Protein AF-A0A1H6HAU7-F1 (afdb_monomer)

Secondary structure (DSSP, 8-state):
-PPPHHHHHHHHHHHHSTT-HHHHHHHGGGSSS--B-TT-EEEE-TT-SSS-EESPPPTT-EEEEPPTT-BHHHHHHHHHH--HHHHHHHHHHHHHHHT-PPPHHHHHHHHHHHHHHHHHHHH--HHHHHHHHHHHSHHHHHHHHHHS---

Radius of gyration: 16.75 Å; Cα contacts (8 Å, |Δi|>4): 177; chains: 1; bounding box: 40×51×40 Å

pLDDT: mean 71.98, std 13.26, range [38.16, 90.06]

Sequence (151 aa):
MIFSPAIMALADMAHEAPGSSRALLDDTSGRKGDLCLDGMALVADPNDTLYLRFGTANPGSIAIDLPAGTMLSNLRVAMWFYPLPALILYILRQSQVSGKALSAHEDAMIASYRTAFLDCLVRGDWVARRAAYMRTQEHWQHRCVTEAAPS

Foldseek 3Di:
DADDPVLVVLLVVLQPDQLHPVVVLVVCVPDDDKDFQAQWWWKQDLPDRHLTDTDDDDVLIDTQGADGRQIPVLLSLLCVQQVLSSSLSVQSNVCVVVVHDDDPVNVVVSVVSSVVSNVCSVPVCSVVSVVVNLCVDPVSVVVVVVVPDDD

Structure (mmCIF, N/CA/C/O backbone):
data_AF-A0A1H6HAU7-F1
#
_entry.id   AF-A0A1H6HAU7-F1
#
loop_
_atom_site.group_PDB
_atom_site.id
_atom_site.type_symbol
_atom_site.label_atom_id
_atom_site.label_alt_id
_atom_site.label_comp_id
_atom_site.label_asym_id
_atom_site.label_entity_id
_atom_site.label_seq_id
_atom_site.pdbx_PDB_ins_code
_atom_site.Cartn_x
_atom_site.Cartn_y
_atom_site.Cartn_z
_atom_site.occupancy
_atom_site.B_iso_or_equiv
_atom_site.auth_seq_id
_atom_site.auth_comp_id
_atom_site.auth_asym_id
_atom_site.auth_atom_id
_atom_site.pdbx_PDB_model_num
ATOM 1 N N . MET A 1 1 ? -5.273 9.454 -11.374 1.00 48.81 1 MET A N 1
ATOM 2 C CA . MET A 1 1 ? -5.780 9.745 -10.019 1.00 48.81 1 MET A CA 1
ATOM 3 C C . MET A 1 1 ? -4.801 10.706 -9.368 1.00 48.81 1 MET A C 1
ATOM 5 O O . MET A 1 1 ? -3.625 10.375 -9.305 1.00 48.81 1 MET A O 1
ATOM 9 N N . ILE A 1 2 ? -5.251 11.908 -9.011 1.00 52.38 2 ILE A N 1
ATOM 10 C CA . ILE A 1 2 ? -4.454 12.890 -8.263 1.00 52.38 2 ILE A CA 1
ATOM 11 C C . ILE A 1 2 ? -4.814 12.678 -6.790 1.00 52.38 2 ILE A C 1
ATOM 13 O O . ILE A 1 2 ? -5.998 12.647 -6.46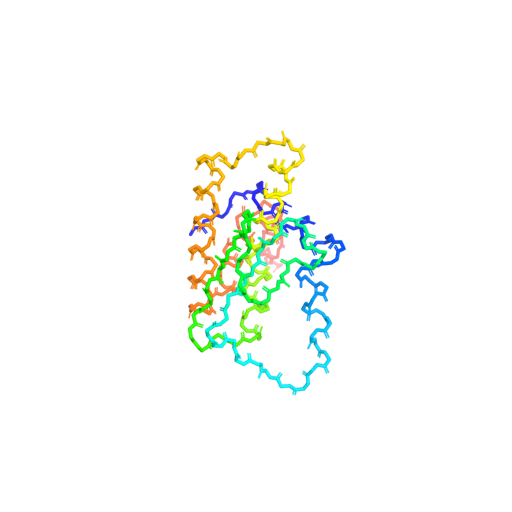1 1.00 52.38 2 ILE A O 1
ATOM 17 N N . PHE A 1 3 ? -3.823 12.456 -5.928 1.00 57.16 3 PHE A N 1
ATOM 18 C CA . PHE A 1 3 ? -4.053 12.314 -4.490 1.00 57.16 3 PHE A CA 1
ATOM 19 C C . PHE A 1 3 ? -4.414 13.655 -3.867 1.00 57.16 3 PHE A C 1
ATOM 21 O O . PHE A 1 3 ? -3.860 14.682 -4.259 1.00 57.16 3 PHE A O 1
ATOM 28 N N . SER A 1 4 ? -5.308 13.654 -2.876 1.00 60.84 4 SER A N 1
ATOM 29 C CA . SER A 1 4 ? -5.535 14.873 -2.100 1.00 60.84 4 SER A CA 1
ATOM 30 C C . SER A 1 4 ? -4.269 15.226 -1.301 1.00 60.84 4 SER A C 1
ATOM 32 O O . SER A 1 4 ? -3.549 14.325 -0.854 1.00 60.84 4 SER A O 1
ATOM 34 N N . PRO A 1 5 ? -3.994 16.520 -1.074 1.00 62.50 5 PRO A N 1
ATOM 35 C CA . PRO A 1 5 ? -2.856 16.951 -0.264 1.00 62.50 5 PRO A CA 1
ATOM 36 C C . PRO A 1 5 ? -2.848 16.351 1.149 1.00 62.50 5 PRO A C 1
ATOM 38 O O . PRO A 1 5 ? -1.791 16.002 1.663 1.00 62.50 5 PRO A O 1
ATOM 41 N N . ALA A 1 6 ? -4.024 16.166 1.760 1.00 62.22 6 ALA A N 1
ATOM 42 C CA . ALA A 1 6 ? -4.147 15.574 3.092 1.00 62.22 6 ALA A CA 1
ATOM 43 C C . ALA A 1 6 ? -3.697 14.104 3.116 1.00 62.22 6 ALA A C 1
ATOM 45 O O . ALA A 1 6 ? -3.002 13.678 4.034 1.00 62.22 6 ALA A O 1
ATOM 46 N N . ILE A 1 7 ? -4.047 13.345 2.075 1.00 58.00 7 ILE A N 1
ATOM 47 C CA . ILE A 1 7 ? -3.648 11.941 1.917 1.00 58.00 7 ILE A CA 1
ATOM 48 C C . ILE A 1 7 ? -2.132 11.841 1.789 1.00 58.00 7 ILE A C 1
ATOM 50 O O . ILE A 1 7 ? -1.526 10.988 2.425 1.00 58.00 7 ILE A O 1
ATOM 54 N N . MET A 1 8 ? -1.529 12.735 1.003 1.00 64.75 8 MET A N 1
ATOM 55 C CA . MET A 1 8 ? -0.083 12.765 0.782 1.00 64.75 8 MET A CA 1
ATOM 56 C C . MET A 1 8 ? 0.690 13.195 2.028 1.00 64.75 8 MET A C 1
ATOM 58 O O . MET A 1 8 ? 1.707 12.593 2.342 1.00 64.75 8 MET A O 1
ATOM 62 N N . ALA A 1 9 ? 0.170 14.153 2.798 1.00 66.38 9 ALA A N 1
ATOM 63 C CA . ALA A 1 9 ? 0.771 14.546 4.069 1.00 66.38 9 ALA A CA 1
ATOM 64 C C . ALA A 1 9 ? 0.748 13.406 5.106 1.00 66.38 9 ALA A C 1
ATOM 66 O O . ALA A 1 9 ? 1.741 13.174 5.792 1.00 66.38 9 ALA A O 1
ATOM 67 N N . LEU A 1 10 ? -0.362 12.661 5.202 1.00 64.69 10 LEU A N 1
ATOM 68 C CA . LEU A 1 10 ? -0.456 11.468 6.060 1.00 64.69 10 LEU A CA 1
ATOM 69 C C . LEU A 1 10 ? 0.568 10.402 5.663 1.00 64.69 10 LEU A C 1
ATOM 71 O O . LEU A 1 10 ? 1.227 9.795 6.504 1.00 64.69 10 LEU A O 1
ATOM 75 N N . ALA A 1 11 ? 0.699 10.208 4.362 1.00 63.53 11 ALA A N 1
ATOM 76 C CA . ALA A 1 11 ? 1.646 9.313 3.740 1.00 63.53 11 ALA A CA 1
ATOM 77 C C . ALA A 1 11 ? 3.113 9.668 4.043 1.00 63.53 11 ALA A C 1
ATOM 79 O O . ALA A 1 11 ? 3.880 8.797 4.455 1.00 63.53 11 ALA A O 1
ATOM 80 N N . ASP A 1 12 ? 3.481 10.941 3.892 1.00 67.31 12 ASP A N 1
ATOM 81 C CA . ASP A 1 12 ? 4.827 11.440 4.177 1.00 67.31 12 ASP A CA 1
ATOM 82 C C . ASP A 1 12 ? 5.163 11.290 5.669 1.00 67.31 12 ASP A C 1
ATOM 84 O O . ASP A 1 12 ? 6.224 10.775 6.018 1.00 67.31 12 ASP A O 1
ATOM 88 N N . MET A 1 13 ? 4.234 11.633 6.570 1.00 65.69 13 MET A N 1
ATOM 89 C CA . MET A 1 13 ? 4.425 11.417 8.012 1.00 65.69 13 MET A CA 1
ATOM 90 C C . MET A 1 13 ? 4.646 9.940 8.353 1.00 65.69 13 MET A C 1
ATOM 92 O O . MET A 1 13 ? 5.477 9.609 9.199 1.00 65.69 13 MET A O 1
ATOM 96 N N . ALA A 1 14 ? 3.924 9.039 7.689 1.00 64.88 14 ALA A N 1
ATOM 97 C CA . ALA A 1 14 ? 4.061 7.610 7.918 1.00 64.88 14 ALA A CA 1
ATOM 98 C C . ALA A 1 14 ? 5.368 7.036 7.323 1.00 64.88 14 ALA A C 1
ATOM 100 O O . ALA A 1 14 ? 5.890 6.047 7.835 1.00 64.88 14 ALA A O 1
ATOM 101 N N . HIS A 1 15 ? 5.950 7.660 6.294 1.00 64.88 15 HIS A N 1
ATOM 102 C CA . HIS A 1 15 ? 7.282 7.306 5.792 1.00 64.88 15 HIS A CA 1
ATOM 103 C C . HIS A 1 15 ? 8.424 7.694 6.736 1.00 64.88 15 HIS A C 1
ATOM 105 O O . HIS A 1 15 ? 9.442 7.002 6.765 1.00 64.88 15 HIS A O 1
ATOM 111 N N . GLU A 1 16 ? 8.267 8.763 7.509 1.00 67.56 16 GLU A N 1
ATOM 112 C CA . GLU A 1 16 ? 9.325 9.273 8.391 1.00 67.56 16 GLU A CA 1
ATOM 113 C C . GLU A 1 16 ? 9.290 8.675 9.804 1.00 67.56 16 GLU A C 1
ATOM 115 O O . GLU A 1 16 ? 10.224 8.851 10.586 1.00 67.56 16 GLU A O 1
ATOM 120 N N . ALA A 1 17 ? 8.234 7.947 10.160 1.00 62.75 17 ALA A N 1
ATOM 121 C CA . ALA A 1 17 ? 8.095 7.418 11.505 1.00 62.75 17 ALA A CA 1
ATOM 122 C C . ALA A 1 17 ? 8.953 6.140 11.740 1.00 62.75 17 ALA A C 1
ATOM 124 O O . ALA A 1 17 ? 9.175 5.350 10.821 1.00 62.75 17 ALA A O 1
ATOM 125 N N . PRO A 1 18 ? 9.471 5.896 12.962 1.00 58.03 18 PRO A N 1
ATOM 126 C CA . PRO A 1 18 ? 10.382 4.777 13.231 1.00 58.03 18 PRO A CA 1
ATOM 127 C C . PRO A 1 18 ? 9.773 3.416 12.879 1.00 58.03 18 PRO A C 1
ATOM 129 O O . PRO A 1 18 ? 8.631 3.153 13.246 1.00 58.03 18 PRO A O 1
ATOM 132 N N . GLY A 1 19 ? 10.537 2.559 12.191 1.00 55.72 19 GLY A N 1
ATOM 133 C CA . GLY A 1 19 ? 10.073 1.263 11.672 1.00 55.72 19 GLY A CA 1
ATOM 134 C C . GLY A 1 19 ? 9.430 1.326 10.282 1.00 55.72 19 GLY A C 1
ATOM 135 O O . GLY A 1 19 ? 9.001 0.286 9.775 1.00 55.72 19 GLY A O 1
ATOM 136 N N . SER A 1 20 ? 9.364 2.521 9.671 1.00 63.34 20 SER A N 1
ATOM 137 C CA . SER A 1 20 ? 8.691 2.774 8.393 1.00 63.34 20 SER A CA 1
ATOM 138 C C . SER A 1 20 ? 9.139 1.876 7.254 1.00 63.34 20 SER A C 1
ATOM 140 O O . SER A 1 20 ? 10.202 1.250 7.269 1.00 63.34 20 SER A O 1
ATOM 142 N N . SER A 1 21 ? 8.334 1.890 6.191 1.00 62.88 21 SER A N 1
ATOM 143 C CA . SER A 1 21 ? 8.733 1.336 4.907 1.00 62.88 21 SER A CA 1
ATOM 144 C C . SER A 1 21 ? 10.116 1.838 4.498 1.00 62.88 21 SER A C 1
ATOM 146 O O . SER A 1 21 ? 10.917 1.049 4.024 1.00 62.88 21 SER A O 1
ATOM 148 N N . ARG A 1 22 ? 10.435 3.116 4.738 1.00 62.56 22 ARG A N 1
ATOM 149 C CA . ARG A 1 22 ? 11.743 3.698 4.423 1.00 62.56 22 ARG A CA 1
ATOM 150 C C . ARG A 1 22 ? 12.879 2.971 5.151 1.00 62.56 22 ARG A C 1
ATOM 152 O O . ARG A 1 22 ? 13.811 2.526 4.493 1.00 62.56 22 ARG A O 1
ATOM 159 N N . ALA A 1 23 ? 12.743 2.743 6.457 1.00 60.94 23 ALA A N 1
ATOM 160 C CA . ALA A 1 23 ? 13.733 2.007 7.245 1.00 60.94 23 ALA A CA 1
ATOM 161 C C . ALA A 1 23 ? 13.934 0.556 6.755 1.00 60.94 23 ALA A C 1
ATOM 163 O O . ALA A 1 23 ? 15.067 0.097 6.643 1.00 60.94 23 ALA A O 1
ATOM 164 N N . LEU A 1 24 ? 12.854 -0.150 6.394 1.00 63.09 24 LEU A N 1
ATOM 165 C CA . LEU A 1 24 ? 12.925 -1.506 5.822 1.00 63.09 24 LEU A CA 1
ATOM 166 C C . LEU A 1 24 ? 13.627 -1.527 4.451 1.00 63.09 24 LEU A C 1
ATOM 168 O O . LEU A 1 24 ? 14.413 -2.427 4.136 1.00 63.09 24 LEU A O 1
ATOM 172 N N . LEU A 1 25 ? 13.324 -0.544 3.602 1.00 62.78 25 LEU A N 1
ATOM 173 C CA . LEU A 1 25 ? 13.932 -0.442 2.280 1.00 62.78 25 LEU A CA 1
ATOM 174 C C . LEU A 1 25 ? 15.414 -0.051 2.361 1.00 62.78 25 LEU A C 1
ATOM 176 O O . LEU A 1 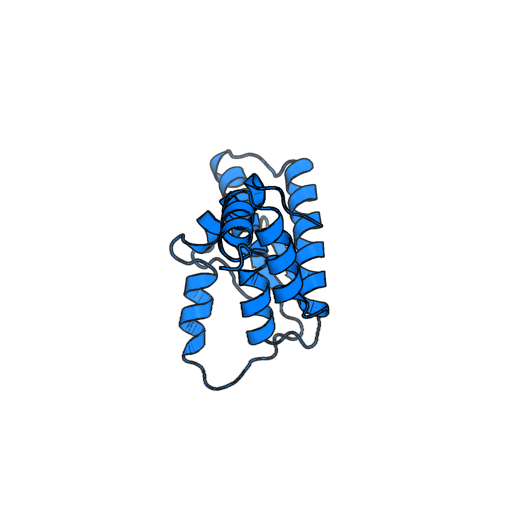25 ? 16.199 -0.493 1.523 1.00 62.78 25 LEU A O 1
ATOM 180 N N . ASP A 1 26 ? 15.807 0.739 3.356 1.00 65.31 26 ASP A N 1
ATOM 181 C CA . ASP A 1 26 ? 17.206 1.082 3.610 1.00 65.31 26 ASP A CA 1
ATOM 182 C C . ASP A 1 26 ? 17.986 -0.130 4.152 1.00 65.31 26 ASP A C 1
ATOM 184 O O . ASP A 1 26 ? 19.078 -0.414 3.660 1.00 65.31 26 ASP A O 1
ATOM 188 N N . ASP A 1 27 ? 17.398 -0.928 5.050 1.00 62.06 27 ASP A N 1
ATOM 189 C CA . ASP A 1 27 ? 18.000 -2.164 5.585 1.00 62.06 27 ASP A CA 1
ATOM 190 C C . ASP A 1 27 ? 18.247 -3.232 4.495 1.00 62.06 27 ASP A C 1
ATOM 192 O O . ASP A 1 27 ? 19.260 -3.935 4.474 1.00 62.06 27 ASP A O 1
ATOM 196 N N . THR A 1 28 ? 17.365 -3.309 3.497 1.00 59.69 28 THR A N 1
ATOM 197 C CA . THR A 1 28 ? 17.506 -4.254 2.373 1.00 59.69 28 THR A CA 1
ATOM 198 C C . THR A 1 28 ? 18.503 -3.809 1.297 1.00 59.69 28 THR A C 1
ATOM 200 O O . THR A 1 28 ? 18.901 -4.630 0.468 1.00 59.69 28 THR A O 1
ATOM 203 N N . SER A 1 29 ? 18.977 -2.556 1.324 1.00 55.81 29 SER A N 1
ATOM 204 C CA . SER A 1 29 ? 19.972 -2.028 0.372 1.00 55.81 29 SER A CA 1
ATOM 205 C C . SER A 1 29 ? 21.348 -2.703 0.461 1.00 55.81 29 SER A C 1
ATOM 207 O O . SER A 1 29 ? 22.111 -2.667 -0.504 1.00 55.81 29 SER A O 1
ATOM 209 N N . GLY A 1 30 ? 21.643 -3.375 1.578 1.00 55.81 30 GLY A N 1
ATOM 210 C CA . GLY A 1 30 ? 22.871 -4.148 1.770 1.00 55.81 30 GLY A CA 1
ATOM 211 C C . GLY A 1 30 ? 22.891 -5.514 1.068 1.00 55.81 30 GLY A C 1
ATOM 212 O O . GLY A 1 30 ? 23.922 -6.188 1.081 1.00 55.81 30 GLY A O 1
ATOM 213 N N . ARG A 1 31 ? 21.781 -5.960 0.460 1.00 60.34 31 ARG A N 1
ATOM 214 C CA . ARG A 1 31 ? 21.682 -7.288 -0.172 1.00 60.34 31 ARG A CA 1
ATOM 215 C C . ARG A 1 31 ? 22.068 -7.217 -1.655 1.00 60.34 31 ARG A C 1
ATOM 217 O O . ARG A 1 31 ? 21.504 -6.443 -2.423 1.00 60.34 31 ARG A O 1
ATOM 224 N N . LYS A 1 32 ? 23.045 -8.034 -2.069 1.00 54.53 32 LYS A N 1
ATOM 225 C CA . LYS A 1 32 ? 23.480 -8.151 -3.472 1.00 54.53 32 LYS A CA 1
ATOM 226 C C . LYS A 1 32 ? 22.482 -9.007 -4.259 1.00 54.53 32 LYS A C 1
ATOM 228 O O . LYS A 1 32 ? 22.540 -10.229 -4.181 1.00 54.53 32 LYS A O 1
ATOM 233 N N . GLY A 1 33 ? 21.606 -8.362 -5.023 1.00 67.62 33 GLY A N 1
ATOM 234 C CA . GLY A 1 33 ? 20.665 -9.012 -5.939 1.00 67.62 33 GLY A CA 1
ATOM 235 C C . GLY A 1 33 ? 19.222 -8.584 -5.691 1.00 67.62 33 GLY A C 1
ATOM 236 O O . GLY A 1 33 ? 18.814 -8.392 -4.547 1.00 67.62 33 GLY A O 1
ATOM 237 N N . ASP A 1 34 ? 18.468 -8.413 -6.774 1.00 79.81 34 ASP A N 1
ATOM 238 C CA . ASP A 1 34 ? 17.041 -8.103 -6.707 1.00 79.81 34 ASP A CA 1
ATOM 239 C C . ASP A 1 34 ? 16.232 -9.383 -6.458 1.00 79.81 34 ASP A C 1
ATOM 241 O O . ASP A 1 34 ? 16.557 -10.444 -6.994 1.00 79.81 34 ASP A O 1
ATOM 245 N N . LEU A 1 35 ? 15.202 -9.294 -5.618 1.00 83.06 35 LEU A N 1
ATOM 246 C CA . LEU A 1 35 ? 14.400 -10.439 -5.186 1.00 83.06 35 LEU A CA 1
ATOM 247 C C . LEU A 1 35 ? 13.033 -10.404 -5.872 1.00 83.06 35 LEU A C 1
ATOM 249 O O . LEU A 1 35 ? 12.334 -9.397 -5.780 1.00 83.06 35 LEU A O 1
ATOM 253 N N . CYS A 1 36 ? 12.627 -11.515 -6.491 1.00 85.69 36 CYS A N 1
ATOM 254 C CA . CYS A 1 36 ? 11.249 -11.691 -6.946 1.00 85.69 36 CYS A CA 1
ATOM 255 C C . CYS A 1 36 ? 10.339 -12.034 -5.758 1.00 85.69 36 CYS A C 1
ATOM 257 O O . CYS A 1 36 ? 10.662 -12.912 -4.957 1.00 85.69 36 CYS A O 1
ATOM 259 N N . LEU A 1 37 ? 9.202 -11.351 -5.661 1.00 84.50 37 LEU A N 1
ATOM 260 C CA . LEU A 1 37 ? 8.225 -11.458 -4.575 1.00 84.50 37 LEU A CA 1
ATOM 261 C C . LEU A 1 37 ? 6.970 -12.232 -5.016 1.00 84.50 37 LEU A C 1
ATOM 263 O O . LEU A 1 37 ? 5.857 -11.914 -4.596 1.00 84.50 37 LEU A O 1
ATOM 267 N N . ASP A 1 38 ? 7.133 -13.221 -5.895 1.00 81.69 38 ASP A N 1
ATOM 268 C CA . ASP A 1 38 ? 6.019 -13.982 -6.466 1.00 81.69 38 ASP A CA 1
ATOM 269 C C . ASP A 1 38 ? 5.134 -14.625 -5.398 1.00 81.69 38 ASP A C 1
ATOM 271 O O . ASP A 1 38 ? 5.606 -15.330 -4.505 1.00 81.69 38 ASP A O 1
ATOM 275 N N . GLY A 1 39 ? 3.826 -14.382 -5.508 1.00 72.88 39 GLY A N 1
ATOM 276 C CA . GLY A 1 39 ? 2.834 -14.915 -4.576 1.00 72.88 39 GLY A CA 1
ATOM 277 C C . GLY A 1 39 ? 2.923 -14.333 -3.163 1.00 72.88 39 GLY A C 1
ATOM 278 O O . GLY A 1 39 ? 2.280 -14.856 -2.254 1.00 72.88 39 GLY A O 1
ATOM 279 N N . MET A 1 40 ? 3.704 -13.269 -2.954 1.00 84.50 40 MET A N 1
ATOM 280 C CA . MET A 1 40 ? 3.749 -12.569 -1.676 1.00 84.50 40 MET A CA 1
ATOM 281 C C . MET A 1 40 ? 2.656 -11.503 -1.586 1.00 84.50 40 MET A C 1
ATOM 283 O O . MET A 1 40 ? 2.320 -10.830 -2.560 1.00 84.50 40 MET A O 1
ATOM 287 N N . ALA A 1 41 ? 2.150 -11.298 -0.374 1.00 87.44 41 ALA A N 1
ATOM 288 C CA . ALA A 1 41 ? 1.316 -10.157 -0.033 1.00 87.44 41 ALA A CA 1
ATOM 289 C C . ALA A 1 41 ? 2.064 -9.248 0.938 1.00 87.44 41 ALA A C 1
ATOM 291 O O . ALA A 1 41 ? 2.743 -9.729 1.850 1.00 87.44 41 ALA A O 1
ATOM 292 N N . LEU A 1 42 ? 1.914 -7.938 0.760 1.00 84.81 42 LEU A N 1
ATOM 293 C CA . LEU A 1 42 ? 2.251 -6.969 1.795 1.00 84.81 42 LEU A CA 1
ATOM 294 C C . LEU A 1 42 ? 1.146 -6.979 2.831 1.00 84.81 42 LEU A C 1
ATOM 296 O O . LEU A 1 42 ? -0.020 -6.840 2.479 1.00 84.81 42 LEU A O 1
ATOM 300 N N . VAL A 1 43 ? 1.499 -7.084 4.100 1.00 85.69 43 VAL A N 1
ATOM 301 C CA . VAL A 1 43 ? 0.530 -6.983 5.183 1.00 85.69 43 VAL A CA 1
ATOM 302 C C . VAL A 1 43 ? 0.806 -5.730 5.994 1.00 85.69 43 VAL A C 1
ATOM 304 O O . VAL A 1 43 ? 1.931 -5.501 6.440 1.00 85.69 43 VAL A O 1
ATOM 307 N N . ALA A 1 44 ? -0.247 -4.937 6.166 1.00 84.94 44 ALA A N 1
ATOM 308 C CA . ALA A 1 44 ? -0.321 -3.827 7.098 1.00 84.94 44 ALA A CA 1
ATOM 309 C C . ALA A 1 44 ? -1.124 -4.280 8.325 1.00 84.94 44 ALA A C 1
ATOM 311 O O . ALA A 1 44 ? -2.349 -4.402 8.262 1.00 84.94 44 ALA A O 1
ATOM 312 N N . ASP A 1 45 ? -0.429 -4.559 9.426 1.00 83.81 45 ASP A N 1
ATOM 313 C CA . ASP A 1 45 ? -1.013 -4.881 10.730 1.00 83.81 45 ASP A CA 1
ATOM 314 C C . ASP A 1 45 ? -0.757 -3.706 11.684 1.00 83.81 45 ASP A C 1
ATOM 316 O O . ASP A 1 45 ? 0.394 -3.280 11.821 1.00 83.81 45 ASP A O 1
ATOM 320 N N . PRO A 1 46 ? -1.782 -3.149 12.349 1.00 82.00 46 PRO A N 1
ATOM 321 C CA . PRO A 1 46 ? -1.576 -1.986 13.204 1.00 82.00 46 PRO A CA 1
ATOM 322 C C . PRO A 1 46 ? -0.633 -2.265 14.385 1.00 82.00 46 PRO A C 1
ATOM 324 O O . PRO A 1 46 ? -0.035 -1.316 14.904 1.00 82.00 46 PRO A O 1
ATOM 327 N N . ASN A 1 47 ? -0.457 -3.540 14.760 1.00 80.44 47 ASN A N 1
ATOM 328 C CA . ASN A 1 47 ? 0.406 -3.976 15.857 1.00 80.44 47 ASN A CA 1
ATOM 329 C C . ASN A 1 47 ? 1.861 -4.228 15.434 1.00 80.44 47 ASN A C 1
ATOM 331 O O . ASN A 1 47 ? 2.722 -4.356 16.305 1.00 80.44 47 ASN A O 1
ATOM 335 N N . ASP A 1 48 ? 2.156 -4.303 14.133 1.00 74.56 48 ASP A N 1
ATOM 336 C CA . ASP A 1 48 ? 3.524 -4.524 13.671 1.00 74.56 48 ASP A CA 1
ATOM 337 C C . ASP A 1 48 ? 4.375 -3.262 13.887 1.00 74.56 48 ASP A C 1
ATOM 339 O O . ASP A 1 48 ? 3.979 -2.130 13.578 1.00 74.56 48 ASP A O 1
ATOM 343 N N . THR A 1 49 ? 5.585 -3.459 14.419 1.00 64.75 49 THR A N 1
ATOM 344 C CA . THR A 1 49 ? 6.603 -2.405 14.562 1.00 64.75 49 THR A CA 1
ATOM 345 C C . THR A 1 49 ? 7.197 -2.013 13.212 1.00 64.75 49 THR A C 1
ATOM 347 O O . THR A 1 49 ? 7.561 -0.857 13.006 1.00 64.75 49 THR A O 1
ATOM 350 N N . LEU A 1 50 ? 7.289 -2.979 12.294 1.00 56.53 50 LEU A N 1
ATOM 351 C CA . LEU A 1 50 ? 7.711 -2.789 10.910 1.00 56.53 50 LEU A CA 1
ATOM 352 C C . LEU A 1 50 ? 6.487 -2.476 10.055 1.00 56.53 50 LEU A C 1
ATOM 354 O O . LEU A 1 50 ? 5.455 -3.124 10.180 1.00 56.53 50 LEU A O 1
ATOM 358 N N . TYR A 1 51 ? 6.593 -1.505 9.151 1.00 63.06 51 TYR A N 1
ATOM 359 C CA . TYR A 1 51 ? 5.411 -1.007 8.431 1.00 63.06 51 TYR A CA 1
ATOM 360 C C . TYR A 1 51 ? 4.939 -1.964 7.336 1.00 63.06 51 TYR A C 1
ATOM 362 O O . TYR A 1 51 ? 3.949 -1.707 6.652 1.00 63.06 51 TYR A O 1
ATOM 370 N N . LEU A 1 52 ? 5.687 -3.043 7.136 1.00 62.47 52 LEU A N 1
ATOM 371 C CA . LEU A 1 52 ? 5.460 -4.041 6.124 1.00 62.47 52 LEU A CA 1
ATOM 372 C C . LEU A 1 52 ? 6.035 -5.366 6.580 1.00 62.47 52 LEU A C 1
ATOM 374 O O . LEU A 1 52 ? 7.233 -5.475 6.851 1.00 62.47 52 LEU A O 1
ATOM 378 N N . ARG A 1 53 ? 5.189 -6.389 6.552 1.00 74.06 53 ARG A N 1
ATOM 379 C CA . ARG A 1 53 ? 5.633 -7.779 6.533 1.00 74.06 53 ARG A CA 1
ATOM 380 C C . ARG A 1 53 ? 5.110 -8.473 5.288 1.00 74.06 53 ARG A C 1
ATOM 382 O O . ARG A 1 53 ? 4.020 -8.166 4.809 1.00 74.06 53 ARG A O 1
ATOM 389 N N . PHE A 1 54 ? 5.880 -9.429 4.791 1.00 76.50 54 PHE A N 1
ATOM 390 C CA . PHE A 1 54 ? 5.396 -10.371 3.792 1.00 76.50 54 PHE A CA 1
ATOM 391 C C . PHE A 1 54 ? 4.745 -11.557 4.498 1.00 76.50 54 PHE A C 1
ATOM 393 O O . PHE A 1 54 ? 5.305 -12.073 5.467 1.00 76.50 54 PHE A O 1
ATOM 400 N N . GLY A 1 55 ? 3.580 -12.000 4.027 1.00 73.75 55 GLY A N 1
ATOM 401 C CA . GLY A 1 55 ? 2.951 -13.226 4.524 1.00 73.75 55 GLY A CA 1
ATOM 402 C C . GLY A 1 55 ? 1.441 -13.123 4.698 1.00 73.75 55 GLY A C 1
ATOM 403 O O . GLY A 1 55 ? 0.763 -12.398 3.979 1.00 73.75 55 GLY A O 1
ATOM 404 N N . THR A 1 56 ? 0.905 -13.888 5.648 1.00 78.56 56 THR A N 1
ATOM 405 C CA . THR A 1 56 ? -0.541 -14.066 5.846 1.00 78.56 56 THR A CA 1
ATOM 406 C C . THR A 1 56 ? -1.159 -12.957 6.692 1.00 78.56 56 THR A C 1
ATOM 408 O O . THR A 1 56 ? -0.633 -12.628 7.755 1.00 78.56 56 THR A O 1
ATOM 411 N N . ALA A 1 57 ? -2.302 -12.412 6.279 1.00 82.19 57 ALA A N 1
ATOM 412 C CA . ALA A 1 57 ? -3.054 -11.451 7.085 1.00 82.19 57 ALA A CA 1
ATOM 413 C C . ALA A 1 57 ? -3.576 -12.070 8.394 1.00 82.19 57 ALA A C 1
ATOM 415 O O . ALA A 1 57 ? -4.077 -13.193 8.408 1.00 82.19 57 ALA A O 1
ATOM 416 N N . ASN A 1 58 ? -3.491 -11.300 9.477 1.00 83.75 58 ASN A N 1
ATOM 417 C CA . ASN A 1 58 ? -4.197 -11.552 10.734 1.00 83.75 58 ASN A CA 1
ATOM 418 C C . ASN A 1 58 ? -5.571 -10.851 10.726 1.00 83.75 58 ASN A C 1
ATOM 420 O O . ASN A 1 58 ? -5.779 -9.920 9.937 1.00 83.75 58 ASN A O 1
ATOM 424 N N . PRO A 1 59 ? -6.500 -11.215 11.628 1.00 84.69 59 PRO A N 1
ATOM 425 C CA . PRO A 1 59 ? -7.713 -10.432 11.853 1.00 84.69 59 PRO A CA 1
ATOM 426 C C . PRO A 1 59 ? -7.385 -8.963 12.159 1.00 84.69 59 PRO A C 1
ATOM 428 O O . PRO A 1 59 ? -6.548 -8.679 13.010 1.00 84.69 59 PRO A O 1
ATOM 431 N N . GLY A 1 60 ? -8.037 -8.031 11.460 1.00 82.50 60 GLY A N 1
ATOM 432 C CA . GLY A 1 60 ? -7.799 -6.588 11.618 1.00 82.50 60 GLY A CA 1
ATOM 433 C C . GLY A 1 60 ? -6.589 -6.038 10.853 1.00 82.50 60 GLY A C 1
ATOM 434 O O . GLY A 1 60 ? -6.345 -4.836 10.901 1.00 82.50 60 GLY A O 1
ATOM 435 N N . SER A 1 61 ? -5.859 -6.884 10.122 1.00 87.31 61 SER A N 1
ATOM 436 C CA . SER A 1 61 ? -4.824 -6.448 9.178 1.00 87.31 61 SER A CA 1
ATOM 437 C C . SER A 1 61 ? -5.363 -6.377 7.750 1.00 87.31 61 SER A C 1
ATOM 439 O O . SER A 1 61 ? -6.386 -6.982 7.418 1.00 87.31 61 SER A O 1
ATOM 441 N N . ILE A 1 62 ? -4.647 -5.661 6.887 1.00 88.69 62 ILE A N 1
ATOM 442 C CA . ILE A 1 62 ? -4.949 -5.579 5.458 1.00 88.69 62 ILE A CA 1
ATOM 443 C C . ILE A 1 62 ? -3.796 -6.190 4.667 1.00 88.69 62 ILE A C 1
ATOM 445 O O . ILE A 1 62 ? -2.657 -5.735 4.766 1.00 88.69 62 ILE A O 1
ATOM 449 N N . ALA A 1 63 ? -4.110 -7.204 3.858 1.00 88.94 63 ALA A N 1
ATOM 450 C CA . ALA A 1 63 ? -3.196 -7.761 2.866 1.00 88.94 63 ALA A CA 1
ATOM 451 C C . ALA A 1 63 ? -3.343 -7.052 1.515 1.00 88.94 63 ALA A C 1
ATOM 453 O O . ALA A 1 63 ? -4.455 -6.773 1.062 1.00 88.94 63 ALA A O 1
ATOM 454 N N . ILE A 1 64 ? -2.210 -6.813 0.860 1.00 88.69 64 ILE A N 1
ATOM 455 C CA . ILE A 1 64 ? -2.077 -6.321 -0.507 1.00 88.69 64 ILE A CA 1
ATOM 456 C C . ILE A 1 64 ? -1.286 -7.353 -1.304 1.00 88.69 64 ILE A C 1
ATOM 458 O O . ILE A 1 64 ? -0.057 -7.387 -1.245 1.00 88.69 64 ILE A O 1
ATOM 462 N N . ASP A 1 65 ? -2.000 -8.189 -2.048 1.00 90.06 65 ASP A N 1
ATOM 463 C CA . ASP A 1 65 ? -1.402 -9.191 -2.931 1.00 90.06 65 ASP A CA 1
ATOM 464 C C . ASP A 1 65 ? -0.588 -8.523 -4.040 1.00 90.06 65 ASP A C 1
ATOM 466 O O . ASP A 1 65 ? -1.096 -7.659 -4.766 1.00 90.06 65 ASP A O 1
ATOM 470 N N . LEU A 1 66 ? 0.685 -8.903 -4.149 1.00 87.81 66 LEU A N 1
ATOM 471 C CA . LEU A 1 66 ? 1.571 -8.375 -5.173 1.00 87.81 66 LEU A CA 1
ATOM 472 C C . LEU A 1 66 ? 1.363 -9.132 -6.493 1.00 87.81 66 LEU A C 1
ATOM 474 O O . LEU A 1 66 ? 1.214 -10.356 -6.484 1.00 87.81 66 LEU A O 1
ATOM 478 N N . PRO A 1 67 ? 1.380 -8.436 -7.643 1.00 88.75 67 PRO A N 1
ATOM 479 C CA . PRO A 1 67 ? 1.363 -9.081 -8.947 1.00 88.75 67 PRO A CA 1
ATOM 480 C C . PRO A 1 67 ? 2.553 -10.030 -9.117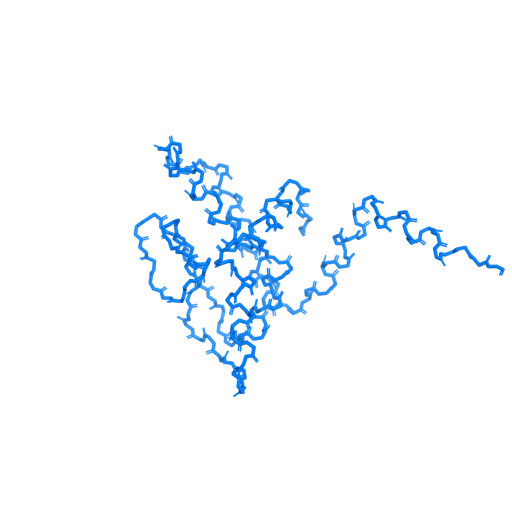 1.00 88.75 67 PRO A C 1
ATOM 482 O O . PRO A 1 67 ? 3.652 -9.761 -8.625 1.00 88.75 67 PRO A O 1
ATOM 485 N N . ALA A 1 68 ? 2.358 -11.105 -9.877 1.00 88.00 68 ALA A N 1
ATOM 486 C CA . ALA A 1 68 ? 3.464 -11.964 -10.291 1.00 88.00 68 ALA A CA 1
ATOM 487 C C . ALA A 1 68 ? 4.518 -11.163 -11.082 1.00 88.00 68 ALA A C 1
ATOM 489 O O . ALA A 1 68 ? 4.194 -10.223 -11.809 1.00 88.00 68 ALA A O 1
ATOM 490 N N . GLY A 1 69 ? 5.784 -11.530 -10.930 1.00 86.06 69 GLY A N 1
ATOM 491 C CA . GLY A 1 69 ? 6.945 -10.833 -11.465 1.00 86.06 69 GLY A CA 1
ATOM 492 C C . GLY A 1 69 ? 7.321 -9.564 -10.697 1.00 86.06 69 GLY A C 1
ATOM 493 O O . GLY A 1 69 ? 8.191 -8.823 -11.158 1.00 86.06 69 GLY A O 1
ATOM 494 N N . THR A 1 70 ? 6.695 -9.276 -9.547 1.00 87.44 70 THR A N 1
ATOM 495 C CA . THR A 1 70 ? 7.058 -8.098 -8.747 1.00 87.44 70 THR A CA 1
ATOM 496 C C . THR A 1 70 ? 8.461 -8.261 -8.178 1.00 87.44 70 THR A C 1
ATOM 498 O O . THR A 1 70 ? 8.708 -9.109 -7.324 1.00 87.44 70 THR A O 1
ATOM 501 N N . MET A 1 71 ? 9.368 -7.392 -8.612 1.00 86.69 71 MET A N 1
ATOM 502 C CA . MET A 1 71 ? 10.709 -7.290 -8.050 1.00 86.69 71 MET A CA 1
ATOM 503 C C . MET A 1 71 ? 10.725 -6.372 -6.827 1.00 86.69 71 MET A C 1
ATOM 505 O O . MET A 1 71 ? 10.008 -5.366 -6.781 1.00 86.69 71 MET A O 1
ATOM 509 N N . LEU A 1 72 ? 11.583 -6.674 -5.852 1.00 81.62 72 LEU A N 1
ATOM 510 C CA . LEU A 1 72 ? 11.771 -5.852 -4.659 1.00 81.62 72 LEU A CA 1
ATOM 511 C C . LEU A 1 72 ? 12.194 -4.422 -5.026 1.00 81.62 72 LEU A C 1
ATOM 513 O O . LEU A 1 72 ? 11.725 -3.475 -4.400 1.00 81.62 72 LEU A O 1
ATOM 517 N N . SER A 1 73 ? 13.017 -4.235 -6.060 1.00 80.25 73 SER A N 1
ATOM 518 C CA . SER A 1 73 ? 13.375 -2.904 -6.571 1.00 80.25 73 SER A CA 1
ATOM 519 C C . SER A 1 73 ? 12.165 -2.106 -7.080 1.00 80.25 73 SER A C 1
ATOM 521 O O . SER A 1 73 ? 11.999 -0.942 -6.715 1.00 80.25 73 SER A O 1
ATOM 523 N N . ASN A 1 74 ? 11.271 -2.731 -7.851 1.00 81.56 74 ASN A N 1
ATOM 524 C CA . ASN A 1 74 ? 10.044 -2.096 -8.338 1.00 81.56 74 ASN A CA 1
ATOM 525 C C . ASN A 1 74 ? 9.127 -1.725 -7.177 1.00 81.56 74 ASN A C 1
ATOM 527 O O . ASN A 1 74 ? 8.595 -0.620 -7.136 1.00 81.56 74 ASN A O 1
ATOM 531 N N . LEU A 1 75 ? 8.995 -2.619 -6.198 1.00 81.88 75 LEU A N 1
ATOM 532 C CA . LEU A 1 75 ? 8.224 -2.361 -4.992 1.00 81.88 75 LEU A CA 1
ATOM 533 C C . LEU A 1 75 ? 8.797 -1.181 -4.188 1.00 81.88 75 LEU A C 1
ATOM 535 O O . LEU A 1 75 ? 8.043 -0.310 -3.752 1.00 81.88 75 LEU A O 1
ATOM 539 N N . ARG A 1 76 ? 10.127 -1.113 -4.037 1.00 76.50 76 ARG A N 1
ATOM 540 C CA . ARG A 1 76 ? 10.826 -0.002 -3.368 1.00 76.50 76 ARG A CA 1
ATOM 541 C C . ARG A 1 76 ? 10.478 1.337 -3.992 1.00 76.50 76 ARG A C 1
ATOM 543 O O . ARG A 1 76 ? 10.130 2.284 -3.290 1.00 76.50 76 ARG A O 1
ATOM 550 N N . VAL A 1 77 ? 10.560 1.389 -5.316 1.00 75.06 77 VAL A N 1
ATOM 551 C CA . VAL A 1 77 ? 10.207 2.565 -6.103 1.00 75.06 77 VAL A CA 1
ATOM 552 C C . VAL A 1 77 ? 8.725 2.874 -5.895 1.00 75.06 77 VAL A C 1
ATOM 554 O O . VAL A 1 77 ? 8.401 3.954 -5.413 1.00 75.06 77 VAL A O 1
ATOM 557 N N . ALA A 1 78 ? 7.828 1.917 -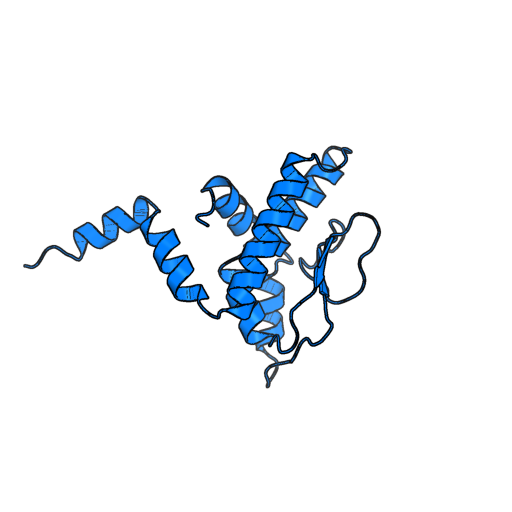6.146 1.00 78.50 78 ALA A N 1
ATOM 558 C CA . ALA A 1 78 ? 6.382 2.080 -6.002 1.00 78.50 78 ALA A CA 1
ATOM 559 C C . ALA A 1 78 ? 5.985 2.689 -4.656 1.00 78.50 78 ALA A C 1
ATOM 561 O O . ALA A 1 78 ? 5.239 3.662 -4.617 1.00 78.50 78 ALA A O 1
ATOM 562 N N . MET A 1 79 ? 6.527 2.161 -3.561 1.00 75.06 79 MET A N 1
ATOM 563 C CA . MET A 1 79 ? 6.205 2.604 -2.209 1.00 75.06 79 MET A CA 1
ATOM 564 C C . MET A 1 79 ? 6.666 4.029 -1.906 1.00 75.06 79 MET A C 1
ATOM 566 O O . MET A 1 79 ? 6.019 4.692 -1.109 1.00 75.06 79 MET A O 1
ATOM 570 N N . TRP A 1 80 ? 7.731 4.516 -2.549 1.00 67.38 80 TRP A N 1
ATOM 571 C CA . TRP A 1 80 ? 8.180 5.909 -2.432 1.00 67.38 80 TRP A CA 1
ATOM 572 C C . TRP A 1 80 ? 7.233 6.897 -3.123 1.00 67.38 80 TRP A C 1
ATOM 574 O O . TRP A 1 80 ? 7.167 8.081 -2.791 1.00 67.38 80 TRP A O 1
ATOM 584 N N . PHE A 1 81 ? 6.540 6.423 -4.154 1.00 65.94 81 PHE A N 1
ATOM 585 C CA . PHE A 1 81 ? 5.604 7.209 -4.950 1.00 65.94 81 PHE A CA 1
ATOM 586 C C . PHE A 1 81 ? 4.164 7.084 -4.442 1.00 65.94 81 PHE A C 1
ATOM 588 O O . PHE A 1 81 ? 3.376 8.016 -4.583 1.00 65.94 81 PHE A O 1
ATOM 595 N N . TYR A 1 82 ? 3.850 5.932 -3.857 1.00 71.38 82 TYR A N 1
ATOM 596 C CA . TYR A 1 82 ? 2.545 5.512 -3.374 1.00 71.38 82 TYR A CA 1
ATOM 597 C C . TYR A 1 82 ? 2.721 4.875 -1.980 1.00 71.38 82 TYR A C 1
ATOM 599 O O . TYR A 1 82 ? 2.757 3.646 -1.879 1.00 71.38 82 TYR A O 1
ATOM 607 N N . PRO A 1 83 ? 2.826 5.691 -0.913 1.00 71.25 83 PRO A N 1
ATOM 608 C CA . PRO A 1 83 ? 2.904 5.315 0.517 1.00 71.25 83 PRO A CA 1
ATOM 609 C C . PRO A 1 83 ? 1.744 4.473 1.082 1.00 71.25 83 PRO A C 1
ATOM 611 O O . PRO A 1 83 ? 1.424 4.544 2.268 1.00 71.25 83 PRO A O 1
ATOM 614 N N . LEU A 1 84 ? 1.087 3.667 0.254 1.00 76.50 84 LEU A N 1
ATOM 615 C CA . LEU A 1 84 ? -0.104 2.900 0.579 1.00 76.50 84 LEU A CA 1
ATOM 616 C C . LEU A 1 84 ? 0.018 2.104 1.890 1.00 76.50 84 LEU A C 1
ATOM 618 O O . LEU A 1 84 ? -0.881 2.247 2.718 1.00 76.50 84 LEU A O 1
ATOM 622 N N . PRO A 1 85 ? 1.083 1.313 2.137 1.00 73.12 85 PRO A N 1
ATOM 623 C CA . PRO A 1 85 ? 1.186 0.569 3.392 1.00 73.12 85 PRO A CA 1
ATOM 624 C C . PRO A 1 85 ? 1.219 1.473 4.623 1.00 73.12 85 PRO A C 1
ATOM 626 O O . PRO A 1 85 ? 0.585 1.187 5.634 1.00 73.12 85 PRO A O 1
ATOM 629 N N . ALA A 1 86 ? 1.917 2.601 4.513 1.00 73.62 86 ALA A N 1
ATOM 630 C CA . ALA A 1 86 ? 2.089 3.554 5.595 1.00 73.62 86 ALA A CA 1
ATOM 631 C C . ALA A 1 86 ? 0.758 4.257 5.924 1.00 73.62 86 ALA A C 1
ATOM 633 O O . ALA A 1 86 ? 0.389 4.401 7.089 1.00 73.62 86 ALA A O 1
ATOM 634 N N . LEU A 1 87 ? -0.012 4.606 4.891 1.00 77.25 87 LEU A N 1
ATOM 635 C CA . LEU A 1 87 ? -1.344 5.179 5.046 1.00 77.25 87 LEU A CA 1
ATOM 636 C C . LEU A 1 87 ? -2.353 4.175 5.618 1.00 77.25 87 LEU A C 1
ATOM 638 O O . LEU A 1 87 ? -3.113 4.530 6.516 1.00 77.25 87 LEU A O 1
ATOM 642 N N . ILE A 1 88 ? -2.356 2.929 5.136 1.00 82.31 88 ILE A N 1
ATOM 643 C CA . ILE A 1 88 ? -3.236 1.884 5.675 1.00 82.31 88 ILE A CA 1
ATOM 644 C C . ILE A 1 88 ? -2.952 1.682 7.162 1.00 82.31 88 ILE A C 1
ATOM 646 O O . ILE A 1 88 ? -3.880 1.677 7.964 1.00 82.31 88 ILE A O 1
ATOM 650 N N . LEU A 1 89 ? -1.679 1.578 7.547 1.00 78.19 89 LEU A N 1
ATOM 651 C CA . LEU A 1 89 ? -1.296 1.446 8.949 1.00 78.19 89 LEU A CA 1
ATOM 652 C C . LEU A 1 89 ? -1.732 2.631 9.797 1.00 78.19 89 LEU A C 1
ATOM 654 O O . LEU A 1 89 ? -2.185 2.432 10.921 1.00 78.19 89 LEU A O 1
ATOM 658 N N . TYR A 1 90 ? -1.609 3.854 9.281 1.00 79.62 90 TYR A N 1
ATOM 659 C CA . TYR A 1 90 ? -2.086 5.033 9.992 1.00 79.62 90 TYR A CA 1
ATOM 660 C C . TYR A 1 90 ? -3.592 4.945 10.259 1.00 79.62 90 TYR A C 1
ATOM 662 O O . TYR A 1 90 ? -4.017 5.111 11.400 1.00 79.62 90 TYR A O 1
ATOM 670 N N . ILE A 1 91 ? -4.385 4.620 9.233 1.00 81.81 91 ILE A N 1
ATOM 671 C CA . ILE A 1 91 ? -5.837 4.455 9.359 1.00 81.81 91 ILE A CA 1
ATOM 672 C C . ILE A 1 91 ? -6.167 3.348 10.372 1.00 81.81 91 ILE A C 1
ATOM 674 O O . ILE A 1 91 ? -6.940 3.574 11.302 1.00 81.81 91 ILE A O 1
ATOM 678 N N . LEU A 1 92 ? -5.530 2.179 10.253 1.00 84.75 92 LEU A N 1
ATOM 679 C CA . LEU A 1 92 ? -5.738 1.053 11.168 1.00 84.75 92 LEU A CA 1
ATOM 680 C C . LEU A 1 92 ? -5.376 1.415 12.618 1.00 84.75 92 LEU A C 1
ATOM 682 O O . LEU A 1 92 ? -6.126 1.097 13.538 1.00 84.75 92 LEU A O 1
ATOM 686 N N . ARG A 1 93 ? -4.269 2.134 12.841 1.00 84.88 93 ARG A N 1
ATOM 687 C CA . ARG A 1 93 ? -3.855 2.581 14.182 1.00 84.88 93 ARG A CA 1
ATOM 688 C C . ARG A 1 93 ? -4.798 3.637 14.758 1.00 84.88 93 ARG A C 1
ATOM 690 O O . ARG A 1 93 ? -5.102 3.576 15.943 1.00 84.88 93 ARG A O 1
ATOM 697 N N . GLN A 1 94 ? -5.303 4.573 13.953 1.00 83.31 94 GLN A N 1
ATOM 698 C CA . GLN A 1 94 ? -6.309 5.547 14.406 1.00 83.31 94 GLN A CA 1
ATOM 699 C C . GLN A 1 94 ? -7.627 4.862 14.793 1.00 83.31 94 GLN A C 1
ATOM 701 O O . GLN A 1 94 ? -8.215 5.160 15.837 1.00 83.31 94 GLN A O 1
ATOM 706 N N . SER A 1 95 ? -8.063 3.891 13.992 1.00 82.69 95 SER A N 1
ATOM 707 C CA . SER A 1 95 ? -9.210 3.030 14.293 1.00 82.69 95 SER A CA 1
ATOM 708 C C . SER A 1 95 ? -9.004 2.262 15.610 1.00 82.69 95 SER A C 1
ATOM 710 O O . SER A 1 95 ? -9.875 2.296 16.482 1.00 82.69 95 SER A O 1
ATOM 712 N N . GLN A 1 96 ? -7.818 1.683 15.829 1.00 86.75 96 GLN A N 1
ATOM 713 C CA . GLN A 1 96 ? -7.479 0.977 17.068 1.00 86.75 96 GLN A CA 1
ATOM 714 C C . GLN A 1 96 ? -7.456 1.905 18.292 1.00 86.75 96 GLN A C 1
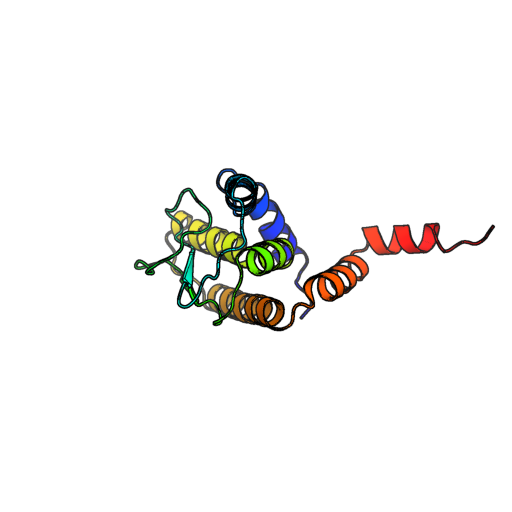ATOM 716 O O . GLN A 1 96 ? -8.058 1.579 19.313 1.00 86.75 96 GLN A O 1
ATOM 721 N N . VAL A 1 97 ? -6.811 3.074 18.193 1.00 85.25 97 VAL A N 1
ATOM 722 C CA . VAL A 1 97 ? -6.750 4.069 19.281 1.00 85.25 97 VAL A CA 1
ATOM 723 C C . VAL A 1 97 ? -8.144 4.584 19.642 1.00 85.25 97 VAL A C 1
ATOM 725 O O . VAL A 1 97 ? -8.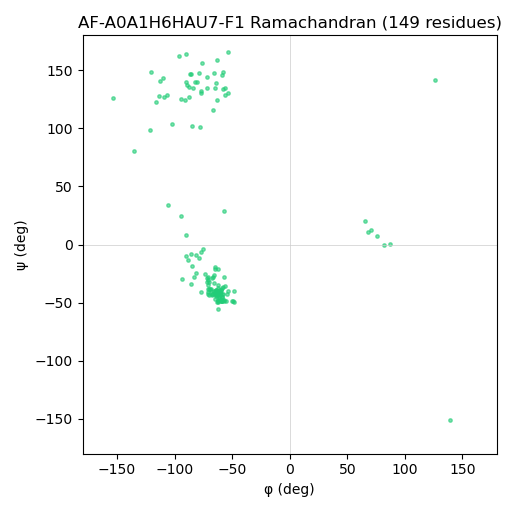441 4.790 20.816 1.00 85.25 97 VAL A O 1
ATOM 728 N N . SER A 1 98 ? -9.016 4.771 18.651 1.00 85.62 98 SER A N 1
ATOM 729 C CA . SER A 1 98 ? -10.394 5.225 18.873 1.00 85.62 98 SER A CA 1
ATOM 730 C C . SER A 1 98 ? -11.361 4.111 19.294 1.00 85.62 98 SER A C 1
ATOM 732 O O . SER A 1 98 ? -12.497 4.415 19.664 1.00 85.62 98 SER A O 1
ATOM 734 N N . GLY A 1 99 ? -10.937 2.842 19.246 1.00 86.94 99 GLY A N 1
ATOM 735 C CA . GLY A 1 99 ? -11.770 1.675 19.552 1.00 86.94 99 GLY A CA 1
ATOM 736 C C . GLY A 1 99 ? -12.930 1.466 18.573 1.00 86.94 99 GLY A C 1
ATOM 737 O O . GLY A 1 99 ? -13.915 0.814 18.918 1.00 86.94 99 GLY A O 1
ATOM 738 N N . LYS A 1 100 ? -12.854 2.050 17.372 1.00 86.12 100 LYS A N 1
ATOM 739 C CA . LYS A 1 100 ? -13.914 1.999 16.356 1.00 86.12 100 LYS A CA 1
ATOM 740 C C . LYS A 1 100 ? -13.478 1.136 15.188 1.00 86.12 100 LYS A C 1
ATOM 742 O O . LYS A 1 100 ? -12.321 1.188 14.793 1.00 86.12 100 LYS A O 1
ATOM 747 N N . ALA A 1 101 ? -14.411 0.390 14.604 1.00 87.12 101 ALA A N 1
ATOM 748 C CA . ALA A 1 101 ? -14.181 -0.258 13.317 1.00 87.12 101 ALA A CA 1
ATOM 749 C C . ALA A 1 101 ? -13.941 0.786 12.212 1.00 87.12 101 ALA A C 1
ATOM 751 O O . ALA A 1 101 ? -14.366 1.938 12.346 1.00 87.12 101 ALA A O 1
ATOM 752 N N . LEU A 1 102 ? -13.296 0.360 11.124 1.00 86.38 102 LEU A N 1
ATOM 753 C CA . LEU A 1 102 ? -13.133 1.182 9.929 1.00 86.38 102 LEU A CA 1
ATOM 754 C C . LEU A 1 102 ? -14.495 1.646 9.411 1.00 86.38 102 LEU A C 1
ATOM 756 O O . LEU A 1 102 ? -15.458 0.881 9.326 1.00 86.38 102 LEU A O 1
ATOM 760 N N . SER A 1 103 ? -14.575 2.925 9.077 1.00 87.25 103 SER A N 1
ATOM 761 C CA . SER A 1 103 ? -15.727 3.499 8.401 1.00 87.25 103 SER A CA 1
ATOM 762 C C . SER A 1 103 ? -15.736 3.119 6.919 1.00 87.25 103 SER A C 1
ATOM 764 O O . SER A 1 103 ? -14.692 2.919 6.299 1.00 87.25 103 SER A O 1
ATOM 766 N N . ALA A 1 104 ? -16.918 3.141 6.298 1.00 85.12 104 ALA A N 1
ATOM 767 C CA . ALA A 1 104 ? -17.053 2.909 4.856 1.00 85.12 104 ALA A CA 1
ATOM 768 C C . ALA A 1 104 ? -16.220 3.892 4.006 1.00 85.12 104 ALA A C 1
ATOM 770 O O . ALA A 1 104 ? -15.800 3.566 2.896 1.00 85.12 104 ALA A O 1
ATOM 771 N N . HIS A 1 105 ? -15.975 5.101 4.520 1.00 80.81 105 HIS A N 1
ATOM 772 C CA . HIS A 1 105 ? -15.109 6.076 3.865 1.00 80.81 105 HIS A CA 1
ATOM 773 C C . HIS A 1 105 ? -13.635 5.649 3.904 1.00 80.81 105 HIS A C 1
ATOM 775 O O . HIS A 1 105 ? -12.948 5.737 2.888 1.00 80.81 105 HIS A O 1
ATOM 781 N N . GLU A 1 106 ? -13.158 5.160 5.050 1.00 82.25 106 GLU A N 1
ATOM 782 C CA . GLU A 1 106 ? -11.797 4.637 5.201 1.00 82.25 106 GLU A CA 1
ATOM 783 C C . GLU A 1 106 ? -11.574 3.402 4.328 1.00 82.25 106 GLU A C 1
ATOM 785 O O . GLU A 1 106 ? -10.582 3.356 3.602 1.00 82.25 106 GLU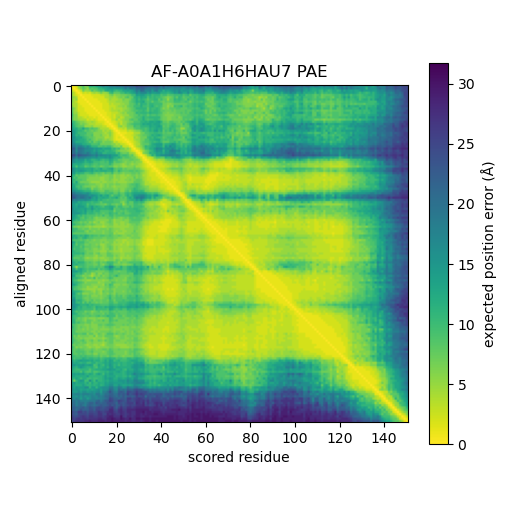 A O 1
ATOM 790 N N . ASP A 1 107 ? -12.528 2.470 4.292 1.00 85.06 107 ASP A N 1
ATOM 791 C CA . ASP A 1 107 ? -12.465 1.305 3.401 1.00 85.06 107 ASP A CA 1
ATOM 792 C C . ASP A 1 107 ? -12.385 1.717 1.923 1.00 85.06 107 ASP A C 1
ATOM 794 O O . ASP A 1 107 ? -11.548 1.212 1.167 1.00 85.06 107 ASP A O 1
ATOM 798 N N . ALA A 1 108 ? -13.207 2.684 1.503 1.00 79.38 108 ALA A N 1
ATOM 799 C CA . ALA A 1 108 ? -13.187 3.199 0.136 1.00 79.38 108 ALA A CA 1
ATOM 800 C C . ALA A 1 108 ? -11.855 3.891 -0.207 1.00 79.38 108 ALA A C 1
ATOM 802 O O . ALA A 1 108 ? -11.329 3.717 -1.311 1.00 79.38 108 ALA A O 1
ATOM 803 N N . MET A 1 109 ? -11.281 4.647 0.734 1.00 79.94 109 MET A N 1
ATOM 804 C CA . MET A 1 109 ? -9.958 5.251 0.572 1.00 79.94 109 MET A CA 1
ATOM 805 C C . MET A 1 109 ? -8.875 4.184 0.401 1.00 79.94 109 MET A C 1
ATOM 807 O O . MET A 1 109 ? -8.102 4.243 -0.557 1.00 79.94 109 MET A O 1
ATOM 811 N N . ILE A 1 110 ? -8.849 3.183 1.282 1.00 83.69 110 ILE A N 1
ATOM 812 C CA . ILE A 1 110 ? -7.893 2.071 1.231 1.00 83.69 110 ILE A CA 1
ATOM 813 C C . ILE A 1 110 ? -7.987 1.341 -0.114 1.00 83.69 110 ILE A C 1
ATOM 815 O O . ILE A 1 110 ? -6.964 1.130 -0.768 1.00 83.69 110 ILE A O 1
ATOM 819 N N . ALA A 1 111 ? -9.197 1.007 -0.570 1.00 83.69 111 ALA A N 1
ATOM 820 C CA . ALA A 1 111 ? -9.415 0.329 -1.848 1.00 83.69 111 ALA A CA 1
ATOM 821 C C . ALA A 1 111 ? -8.933 1.163 -3.053 1.00 83.69 111 ALA A C 1
ATOM 823 O O . ALA A 1 111 ? -8.279 0.643 -3.966 1.00 83.69 111 ALA A O 1
ATOM 824 N N . SER A 1 112 ? -9.209 2.469 -3.038 1.00 79.56 112 SER A N 1
ATOM 825 C CA . SER A 1 112 ? -8.791 3.411 -4.080 1.00 79.56 112 SER A CA 1
ATOM 826 C C . SER A 1 112 ? -7.266 3.498 -4.188 1.00 79.56 112 SER A C 1
ATOM 828 O O . SER A 1 112 ? -6.692 3.349 -5.271 1.00 79.56 112 SER A O 1
ATOM 830 N N . TYR A 1 113 ? -6.580 3.647 -3.055 1.00 78.12 113 TYR A N 1
ATOM 831 C CA . TYR A 1 113 ? -5.122 3.722 -3.044 1.00 78.12 113 TYR A CA 1
ATOM 832 C C . TYR A 1 113 ? -4.468 2.384 -3.361 1.00 78.12 113 TYR A C 1
ATOM 834 O O . TYR A 1 113 ? -3.440 2.371 -4.037 1.00 78.12 113 TYR A O 1
ATOM 842 N N . ARG A 1 114 ? -5.069 1.266 -2.932 1.00 85.62 114 ARG A N 1
ATOM 843 C CA . ARG A 1 114 ? -4.622 -0.081 -3.307 1.00 85.62 114 ARG A CA 1
ATOM 844 C C . ARG A 1 114 ? -4.608 -0.254 -4.814 1.00 85.62 114 ARG A C 1
ATOM 846 O O . ARG A 1 114 ? -3.591 -0.658 -5.369 1.00 85.62 114 ARG A O 1
ATOM 853 N N . THR A 1 115 ? -5.697 0.129 -5.470 1.00 83.88 115 THR A N 1
ATOM 854 C CA . THR A 1 115 ? -5.794 0.102 -6.932 1.00 83.88 115 THR A CA 1
ATOM 855 C C . THR A 1 115 ? -4.710 0.968 -7.566 1.00 83.88 115 THR A C 1
ATOM 857 O O . THR A 1 115 ? -3.978 0.506 -8.435 1.00 83.88 115 THR A O 1
ATOM 860 N N . ALA A 1 116 ? -4.548 2.207 -7.095 1.00 78.06 116 ALA A N 1
ATOM 861 C CA . ALA A 1 116 ? -3.573 3.131 -7.661 1.00 78.06 116 ALA A CA 1
ATOM 862 C C . ALA A 1 116 ? -2.118 2.652 -7.490 1.00 78.06 116 ALA A C 1
ATOM 864 O O . ALA A 1 116 ? -1.320 2.792 -8.414 1.00 78.06 116 ALA A O 1
ATOM 865 N N . PHE A 1 117 ? -1.782 2.070 -6.337 1.00 83.38 117 PHE A N 1
ATOM 866 C CA . PHE A 1 117 ? -0.475 1.475 -6.059 1.00 83.38 117 PHE A CA 1
ATOM 867 C C . PHE A 1 117 ? -0.179 0.288 -6.979 1.00 83.38 117 PHE A C 1
ATOM 869 O O . PHE A 1 117 ? 0.882 0.257 -7.598 1.00 83.38 117 PHE A O 1
ATOM 876 N N . LEU A 1 118 ? -1.118 -0.656 -7.103 1.00 86.56 118 LEU A N 1
ATOM 877 C CA . LEU A 1 118 ? -0.956 -1.837 -7.956 1.00 86.56 118 LEU A CA 1
ATOM 878 C C . LEU A 1 118 ? -0.850 -1.452 -9.435 1.00 86.56 118 LEU A C 1
ATOM 880 O O . LEU A 1 118 ? 0.007 -1.974 -10.142 1.00 86.56 118 LEU A O 1
ATOM 884 N N . ASP A 1 119 ? -1.646 -0.481 -9.886 1.00 82.94 119 ASP A N 1
ATOM 885 C CA . ASP A 1 119 ? -1.542 0.071 -11.238 1.00 82.94 119 ASP A CA 1
ATOM 886 C C . ASP A 1 119 ? -0.150 0.642 -11.513 1.00 82.94 119 ASP A C 1
ATOM 888 O O . ASP A 1 119 ? 0.405 0.428 -12.591 1.00 82.94 119 ASP A O 1
ATOM 892 N N . CYS A 1 120 ? 0.425 1.364 -10.550 1.00 77.31 120 CYS A N 1
ATOM 893 C CA . CYS A 1 120 ? 1.780 1.891 -10.692 1.00 77.31 120 CYS A CA 1
ATOM 894 C C . CYS A 1 120 ? 2.806 0.759 -10.708 1.00 77.31 120 CYS A C 1
ATOM 896 O O . CYS A 1 120 ? 3.691 0.770 -11.561 1.00 77.31 120 CYS A O 1
ATOM 898 N N . LEU A 1 121 ? 2.633 -0.236 -9.826 1.00 83.56 121 LEU A N 1
ATOM 899 C CA . LEU A 1 121 ? 3.471 -1.433 -9.738 1.00 83.56 121 LEU A CA 1
ATOM 900 C C . LEU A 1 121 ? 3.573 -2.183 -11.063 1.00 83.56 121 LEU A C 1
ATOM 902 O O . LEU A 1 121 ? 4.666 -2.571 -11.466 1.00 83.56 121 LEU A O 1
ATOM 906 N N . VAL A 1 122 ? 2.451 -2.320 -11.763 1.00 84.12 122 VAL A N 1
ATOM 907 C CA . VAL A 1 122 ? 2.387 -2.990 -13.064 1.00 84.12 122 VAL A CA 1
ATOM 908 C C . VAL A 1 122 ? 2.918 -2.107 -14.197 1.00 84.12 122 VAL A C 1
ATOM 910 O O . VAL A 1 122 ? 3.602 -2.599 -15.090 1.00 84.12 122 VAL A O 1
ATOM 913 N N . ARG A 1 123 ? 2.597 -0.808 -14.205 1.00 80.12 123 ARG A N 1
ATOM 914 C CA . ARG A 1 123 ? 2.893 0.078 -15.347 1.00 80.12 123 ARG A CA 1
ATOM 915 C C . ARG A 1 123 ? 4.320 0.603 -15.378 1.00 80.12 123 ARG A C 1
ATOM 917 O O . ARG A 1 123 ? 4.780 1.009 -16.442 1.00 80.12 123 ARG A O 1
ATOM 924 N N . GLY A 1 124 ? 5.000 0.664 -14.238 1.00 73.88 124 GLY A N 1
ATOM 925 C CA . GLY A 1 124 ? 6.354 1.205 -14.189 1.00 73.88 124 GLY A CA 1
ATOM 926 C C . GLY A 1 124 ? 6.449 2.724 -14.397 1.00 73.88 124 GLY A C 1
ATOM 927 O O . GLY A 1 124 ? 7.537 3.247 -14.625 1.00 73.88 124 GLY A O 1
ATOM 928 N N . ASP A 1 125 ? 5.331 3.456 -14.343 1.00 74.00 125 ASP A N 1
ATOM 929 C CA . ASP A 1 125 ? 5.224 4.880 -14.709 1.00 74.00 125 ASP A CA 1
ATOM 930 C C . ASP A 1 125 ? 5.369 5.841 -13.505 1.00 74.00 125 ASP A C 1
ATOM 932 O O . ASP A 1 125 ? 4.930 6.996 -13.535 1.00 74.00 125 ASP A O 1
ATOM 936 N N . TRP A 1 126 ? 6.042 5.381 -12.447 1.00 72.00 126 TRP A N 1
ATOM 937 C CA . TRP A 1 126 ? 6.214 6.044 -11.144 1.00 72.00 126 TRP A CA 1
ATOM 938 C C . TRP A 1 126 ? 6.699 7.493 -11.240 1.00 72.00 126 TRP A C 1
ATOM 940 O O . TRP A 1 126 ? 6.135 8.404 -10.627 1.00 72.00 126 TRP A O 1
ATOM 950 N N . VAL A 1 127 ? 7.747 7.707 -12.042 1.00 63.88 127 VAL A N 1
ATOM 951 C CA . VAL A 1 127 ? 8.401 9.012 -12.209 1.00 63.88 127 VAL A CA 1
ATOM 952 C C . VAL A 1 127 ? 7.457 10.002 -12.885 1.00 63.88 127 VAL A C 1
ATOM 954 O O . VAL A 1 127 ? 7.339 11.142 -12.438 1.00 63.88 127 VAL A O 1
ATOM 957 N N . ALA A 1 128 ? 6.729 9.565 -13.917 1.00 68.38 128 ALA A N 1
ATOM 958 C CA . ALA A 1 128 ? 5.775 10.407 -14.633 1.00 68.38 128 ALA A CA 1
ATOM 959 C C . ALA A 1 128 ? 4.610 10.831 -13.727 1.00 68.38 128 ALA A C 1
ATOM 961 O O . ALA A 1 128 ? 4.199 11.993 -13.741 1.00 68.38 128 ALA A O 1
ATOM 962 N N . ARG A 1 129 ? 4.118 9.919 -12.882 1.00 66.12 129 ARG A N 1
ATOM 963 C CA . ARG A 1 129 ? 3.021 10.202 -11.947 1.00 66.12 129 ARG A CA 1
ATOM 964 C C . ARG A 1 129 ? 3.426 11.142 -10.820 1.00 66.12 129 ARG A C 1
ATOM 966 O O . ARG A 1 129 ? 2.653 12.042 -10.492 1.00 66.12 129 ARG A O 1
ATOM 973 N N . ARG A 1 130 ? 4.647 11.032 -10.284 1.00 63.69 130 ARG A N 1
ATOM 974 C CA . ARG A 1 130 ? 5.144 12.042 -9.330 1.00 63.69 130 ARG A CA 1
ATOM 975 C C . ARG A 1 130 ? 5.445 13.360 -9.980 1.00 63.69 130 ARG A C 1
ATOM 977 O O . ARG A 1 130 ? 5.164 14.376 -9.369 1.00 63.69 130 ARG A O 1
ATOM 984 N N . ALA A 1 131 ? 5.994 13.367 -11.189 1.00 64.62 131 ALA A N 1
ATOM 985 C CA . ALA A 1 131 ? 6.184 14.609 -11.919 1.00 64.62 131 ALA A CA 1
ATOM 986 C C . ALA A 1 131 ? 4.833 15.317 -12.117 1.00 64.62 131 ALA A C 1
ATOM 988 O O . ALA A 1 131 ? 4.736 16.516 -11.873 1.00 64.62 131 ALA A O 1
ATOM 989 N N . ALA A 1 132 ? 3.773 14.576 -12.461 1.00 68.69 132 ALA A N 1
ATOM 990 C CA . ALA A 1 132 ? 2.418 15.115 -12.530 1.00 68.69 132 ALA A CA 1
ATOM 991 C C . ALA A 1 132 ? 1.926 15.642 -11.169 1.00 68.69 132 ALA A C 1
ATOM 993 O O . ALA A 1 132 ? 1.440 16.764 -11.107 1.00 68.69 132 ALA A O 1
ATOM 994 N N . TYR A 1 133 ? 2.110 14.893 -10.076 1.00 65.19 133 TYR A N 1
ATOM 995 C CA . TYR A 1 133 ? 1.744 15.339 -8.725 1.00 65.19 133 TYR A CA 1
ATOM 996 C C . TYR A 1 133 ? 2.521 16.585 -8.271 1.00 65.19 133 TYR A C 1
ATOM 998 O O . TYR A 1 133 ? 1.917 17.559 -7.834 1.00 65.19 133 TYR A O 1
ATOM 1006 N N . MET A 1 134 ? 3.845 16.603 -8.419 1.00 60.66 134 MET A N 1
ATOM 1007 C CA . MET A 1 134 ? 4.693 17.743 -8.057 1.00 60.66 134 MET A CA 1
ATOM 1008 C C . MET A 1 134 ? 4.279 18.998 -8.830 1.00 60.66 134 MET A C 1
ATOM 1010 O O . MET A 1 134 ? 4.200 20.069 -8.247 1.00 60.66 134 MET A O 1
ATOM 1014 N N . ARG A 1 135 ? 3.891 18.873 -10.108 1.00 64.62 135 ARG A N 1
ATOM 1015 C CA . ARG A 1 135 ? 3.339 19.995 -10.893 1.00 64.62 135 ARG A CA 1
ATOM 1016 C C . ARG 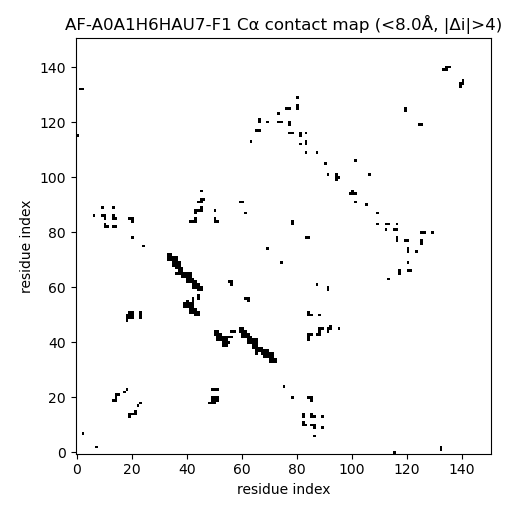A 1 135 ? 2.002 20.530 -10.368 1.00 64.62 135 ARG A C 1
ATOM 1018 O O . ARG A 1 135 ? 1.652 21.664 -10.680 1.00 64.62 135 ARG A O 1
ATOM 1025 N N . THR A 1 136 ? 1.250 19.749 -9.592 1.00 63.22 136 THR A N 1
ATOM 1026 C CA . THR A 1 136 ? 0.008 20.213 -8.942 1.00 63.22 136 THR A CA 1
ATOM 1027 C C . THR A 1 136 ? 0.246 20.891 -7.593 1.00 63.22 136 THR A C 1
ATOM 1029 O O . THR A 1 136 ? -0.685 21.461 -7.037 1.00 63.22 136 THR A O 1
ATOM 1032 N N . GLN A 1 137 ? 1.473 20.852 -7.065 1.00 55.41 137 GLN A N 1
ATOM 1033 C CA . GLN A 1 137 ? 1.824 21.493 -5.803 1.00 55.41 137 GLN A CA 1
ATOM 1034 C C . GLN A 1 137 ? 2.236 22.957 -6.027 1.00 55.41 137 GLN A C 1
ATOM 1036 O O . GLN A 1 137 ? 3.147 23.231 -6.811 1.00 55.41 137 GLN A O 1
ATOM 1041 N N . GLU A 1 138 ? 1.616 23.896 -5.302 1.00 53.81 138 GLU A N 1
ATOM 1042 C CA . GLU A 1 138 ? 1.862 25.347 -5.443 1.00 53.81 138 GLU A CA 1
ATOM 1043 C C . GLU A 1 138 ? 3.351 25.718 -5.321 1.00 53.81 138 GLU A C 1
ATOM 1045 O O . GLU A 1 138 ? 3.874 26.508 -6.107 1.00 53.81 138 GLU A O 1
ATOM 1050 N N . HIS A 1 139 ? 4.080 25.090 -4.395 1.00 49.88 139 HIS A N 1
ATOM 1051 C CA . HIS A 1 139 ? 5.503 25.372 -4.173 1.00 49.88 139 HIS A CA 1
ATOM 1052 C C . HIS A 1 139 ? 6.406 24.988 -5.362 1.00 49.88 139 HIS A C 1
ATOM 1054 O O . HIS A 1 139 ? 7.471 25.578 -5.545 1.00 49.88 139 HIS A O 1
ATOM 1060 N N . TRP A 1 140 ? 5.994 24.023 -6.189 1.00 41.91 140 TRP A N 1
ATOM 1061 C CA . TRP A 1 140 ? 6.719 23.621 -7.400 1.00 41.91 140 TRP A CA 1
ATOM 1062 C C . TRP A 1 140 ? 6.360 24.481 -8.608 1.00 41.91 140 TRP A C 1
ATOM 1064 O O . TRP A 1 140 ? 7.232 24.780 -9.425 1.00 41.91 140 TRP A O 1
ATOM 1074 N N . GLN A 1 141 ? 5.109 24.937 -8.694 1.00 51.88 141 GLN A N 1
ATOM 1075 C CA . GLN A 1 141 ? 4.676 25.879 -9.726 1.00 51.88 141 GLN A CA 1
ATOM 1076 C C . GLN A 1 141 ? 5.473 27.189 -9.647 1.00 51.88 141 GLN A C 1
ATOM 1078 O O . GLN A 1 141 ? 5.930 27.686 -10.673 1.00 51.88 141 GLN A O 1
ATOM 1083 N N . HIS A 1 142 ? 5.761 27.683 -8.438 1.00 46.47 142 HIS A N 1
ATOM 1084 C CA . HIS A 1 142 ? 6.604 28.868 -8.250 1.00 46.47 142 HIS A CA 1
ATOM 1085 C C . HIS A 1 142 ? 8.073 28.680 -8.683 1.00 46.47 142 HIS A C 1
ATOM 1087 O O . HIS A 1 142 ? 8.670 29.628 -9.198 1.00 46.47 142 HIS A O 1
ATOM 1093 N N . ARG A 1 143 ? 8.656 27.476 -8.536 1.00 40.06 143 ARG A N 1
ATOM 1094 C CA . ARG A 1 143 ? 10.032 27.173 -8.991 1.00 40.06 143 ARG A CA 1
ATOM 1095 C C . ARG A 1 143 ? 10.157 27.097 -10.513 1.00 40.06 143 ARG A C 1
ATOM 1097 O O . ARG A 1 143 ? 11.095 27.649 -11.076 1.00 40.06 143 ARG A O 1
ATOM 1104 N N . CYS A 1 144 ? 9.205 26.462 -11.197 1.00 43.56 144 CYS A N 1
ATOM 1105 C CA . CYS A 1 144 ? 9.256 26.364 -12.660 1.00 43.56 144 CYS A CA 1
ATOM 1106 C C . CYS A 1 144 ? 9.070 27.725 -13.352 1.00 43.56 144 CYS A C 1
ATOM 1108 O O . CYS A 1 144 ? 9.623 27.938 -14.426 1.00 43.56 144 CYS A O 1
ATOM 1110 N N . VAL A 1 145 ? 8.338 28.660 -12.736 1.00 46.75 145 VAL A N 1
ATOM 1111 C CA . VAL A 1 145 ? 8.192 30.035 -13.250 1.00 46.75 145 VAL A CA 1
ATOM 1112 C C . VAL A 1 145 ? 9.484 30.846 -13.087 1.00 46.75 145 VAL A C 1
ATOM 1114 O O . VAL A 1 145 ? 9.755 31.722 -13.902 1.00 46.75 145 VAL A O 1
ATOM 1117 N N . THR A 1 146 ? 10.311 30.542 -12.082 1.00 45.56 146 THR A N 1
ATOM 1118 C CA . THR A 1 146 ? 11.588 31.242 -11.860 1.00 45.56 146 THR A CA 1
ATOM 1119 C C . THR A 1 146 ? 12.737 30.708 -12.721 1.00 45.56 146 THR A C 1
ATOM 1121 O O . THR A 1 146 ? 13.616 31.485 -13.074 1.00 45.56 146 THR A O 1
ATOM 1124 N N . GLU A 1 147 ? 12.721 29.432 -13.123 1.00 42.28 147 GLU A N 1
ATOM 1125 C CA . GLU A 1 147 ? 13.722 28.860 -14.049 1.00 42.28 147 GLU A CA 1
ATOM 1126 C C . GLU A 1 147 ? 13.395 29.076 -15.540 1.00 42.28 147 GLU A C 1
ATOM 1128 O O . GLU A 1 147 ? 14.287 28.988 -16.380 1.00 42.28 147 GLU A O 1
ATOM 1133 N N . ALA A 1 148 ? 12.140 29.380 -15.891 1.00 42.78 148 ALA A N 1
ATOM 1134 C CA . ALA A 1 148 ? 11.711 29.618 -17.274 1.00 42.78 148 ALA A CA 1
ATOM 1135 C C . ALA A 1 148 ? 11.809 31.088 -17.726 1.00 42.78 148 ALA A C 1
ATOM 1137 O O . ALA A 1 148 ? 11.323 31.417 -18.807 1.00 42.78 148 ALA A O 1
ATOM 1138 N N . ALA A 1 149 ? 12.411 31.974 -16.927 1.00 38.16 149 ALA A N 1
ATOM 1139 C CA . ALA A 1 149 ? 12.736 33.330 -17.356 1.00 38.16 149 ALA A CA 1
ATOM 1140 C C . ALA A 1 149 ? 14.096 33.315 -18.084 1.00 38.16 149 ALA A C 1
ATOM 1142 O O . ALA A 1 149 ? 15.129 33.226 -17.416 1.00 38.16 149 ALA A O 1
ATOM 1143 N N . PRO A 1 150 ? 14.144 33.365 -19.431 1.00 45.50 150 PRO A N 1
ATOM 1144 C CA . PRO A 1 150 ? 15.407 33.557 -20.125 1.00 45.50 150 PRO A CA 1
ATOM 1145 C C . PRO A 1 150 ? 15.967 34.941 -19.779 1.00 45.50 150 PRO A C 1
ATOM 1147 O O . PRO A 1 150 ? 15.235 35.933 -19.766 1.00 45.50 150 PRO A O 1
ATOM 1150 N N . SER A 1 151 ? 17.266 34.973 -19.477 1.00 44.81 151 SER A N 1
ATOM 1151 C CA . SER A 1 151 ? 18.083 36.191 -19.547 1.00 44.81 151 SER A CA 1
ATOM 1152 C C . SER A 1 151 ? 18.250 36.629 -20.997 1.00 44.81 151 SER A C 1
ATOM 1154 O O . SER A 1 151 ? 18.313 35.726 -21.864 1.00 44.81 151 SER A O 1
#

Solvent-accessible surface area (backbone atoms only — not comparable to full-atom values): 8581 Å² total; per-residue (Å²): 137,83,79,55,70,67,60,50,52,51,18,53,55,33,45,72,38,87,45,11,58,53,54,55,54,58,66,54,65,80,54,93,71,83,46,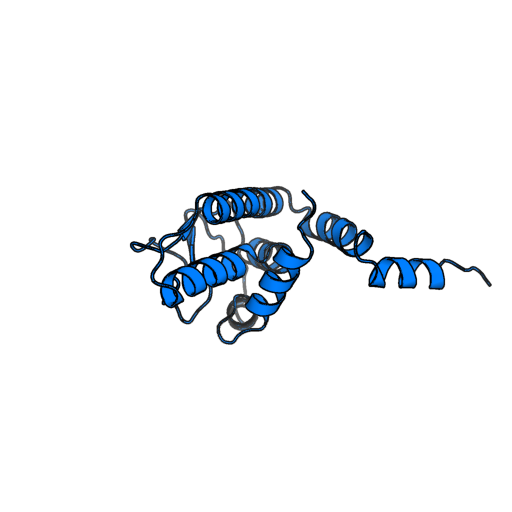75,42,62,84,34,19,46,24,27,42,57,85,50,67,47,40,60,44,78,54,82,64,54,94,88,33,48,66,46,77,44,58,77,82,37,34,49,62,55,50,55,53,37,43,77,74,37,37,49,50,33,37,50,28,50,54,44,37,52,26,59,76,68,73,41,78,80,47,75,66,55,53,51,50,50,53,52,45,50,50,54,40,52,52,36,58,74,66,70,49,52,67,62,54,48,52,54,50,46,63,71,35,69,78,44,48,58,51,56,62,64,72,67,58,81,128

Mean predicted aligned error: 9.78 Å